Protein AF-A0A285IBG3-F1 (afdb_monomer)

pLDDT: mean 77.26, std 8.86, range [47.81, 89.75]

Organism: NCBI:txid1413210

Structure (mmCIF, N/CA/C/O backbone):
data_AF-A0A285IBG3-F1
#
_entry.id   AF-A0A285IBG3-F1
#
loop_
_atom_site.group_PDB
_atom_site.id
_atom_site.type_symbol
_atom_site.label_atom_id
_atom_site.label_alt_id
_atom_site.label_comp_id
_atom_site.label_asym_id
_atom_site.label_entity_id
_atom_site.label_seq_id
_atom_site.pdbx_PDB_ins_code
_atom_site.Cartn_x
_atom_site.Cartn_y
_atom_site.Cartn_z
_atom_site.occupancy
_atom_site.B_iso_or_equiv
_atom_site.auth_seq_id
_atom_site.auth_comp_id
_atom_site.auth_asym_id
_atom_site.auth_atom_id
_atom_site.pdbx_PDB_model_num
ATOM 1 N N . MET A 1 1 ? -4.523 0.155 28.071 1.00 73.06 1 MET A N 1
ATOM 2 C CA . MET A 1 1 ? -3.156 0.600 27.715 1.00 73.06 1 MET A CA 1
ATOM 3 C C . MET A 1 1 ? -2.515 -0.263 26.631 1.00 73.06 1 MET A C 1
ATOM 5 O O . MET A 1 1 ? -2.202 0.283 25.586 1.00 73.06 1 MET A O 1
ATOM 9 N N . LEU A 1 2 ? -2.398 -1.586 26.812 1.00 82.88 2 LEU A N 1
ATOM 10 C CA . LEU A 1 2 ? -1.724 -2.507 25.874 1.00 82.88 2 LEU A CA 1
ATOM 11 C C . LEU A 1 2 ? -2.141 -2.360 24.394 1.00 82.88 2 LEU A C 1
ATOM 13 O O . LEU A 1 2 ? -1.287 -2.282 23.519 1.00 82.88 2 LEU A O 1
ATOM 17 N N . LYS A 1 3 ? -3.447 -2.223 24.116 1.00 79.25 3 LYS A N 1
ATOM 18 C CA . LYS A 1 3 ? -3.972 -2.008 22.752 1.00 79.25 3 LYS A CA 1
ATOM 19 C C . LYS A 1 3 ? -3.401 -0.751 22.075 1.00 79.25 3 LYS A C 1
ATOM 21 O O . LYS A 1 3 ? -3.103 -0.797 20.892 1.00 79.25 3 LYS A O 1
ATOM 26 N N . LYS A 1 4 ? -3.197 0.344 22.817 1.00 80.06 4 LYS A N 1
ATOM 27 C CA . LYS A 1 4 ? -2.644 1.593 22.266 1.00 80.06 4 LYS A CA 1
ATOM 28 C C . LYS A 1 4 ? -1.160 1.454 21.922 1.00 80.06 4 LYS A C 1
ATOM 30 O O . LYS A 1 4 ? -0.747 1.945 20.880 1.00 80.06 4 LYS A O 1
ATOM 35 N N . TYR A 1 5 ? -0.390 0.749 22.752 1.00 86.56 5 TYR A N 1
ATOM 36 C CA . TYR A 1 5 ? 1.019 0.452 22.470 1.00 86.56 5 TYR A CA 1
ATOM 37 C C . TYR A 1 5 ? 1.178 -0.474 21.265 1.00 86.56 5 TYR A C 1
ATOM 39 O O . TYR A 1 5 ? 2.026 -0.218 20.418 1.00 86.56 5 TYR A O 1
ATOM 47 N N . LEU A 1 6 ? 0.312 -1.485 21.138 1.00 87.06 6 LEU A N 1
ATOM 48 C CA . LEU A 1 6 ? 0.255 -2.325 19.942 1.00 87.06 6 LEU A CA 1
ATOM 49 C C . LEU A 1 6 ? -0.069 -1.492 18.693 1.00 87.06 6 LEU A C 1
ATOM 51 O O . LEU A 1 6 ? 0.586 -1.642 17.670 1.00 87.06 6 LEU A O 1
ATOM 55 N N . GLY A 1 7 ? -1.034 -0.570 18.788 1.00 84.44 7 GLY A N 1
ATOM 56 C CA . GLY A 1 7 ? -1.334 0.373 17.712 1.00 84.44 7 GLY A CA 1
ATOM 57 C C . GLY A 1 7 ? -0.121 1.218 17.326 1.00 84.44 7 GLY A C 1
ATOM 58 O O . GLY A 1 7 ? 0.247 1.256 16.160 1.00 84.44 7 GLY A O 1
ATOM 59 N N . LEU A 1 8 ? 0.559 1.827 18.297 1.00 86.00 8 LEU A N 1
ATOM 60 C CA . LEU A 1 8 ? 1.762 2.623 18.044 1.00 86.00 8 LEU A CA 1
ATOM 61 C C . LEU A 1 8 ? 2.880 1.794 17.385 1.00 86.00 8 LEU A C 1
ATOM 63 O O . LEU A 1 8 ? 3.525 2.258 16.450 1.00 86.00 8 LEU A O 1
ATOM 67 N N . PHE A 1 9 ? 3.072 0.552 17.830 1.00 89.75 9 PHE A N 1
ATOM 68 C CA . PHE A 1 9 ? 4.041 -0.374 17.247 1.00 89.75 9 PHE A CA 1
ATOM 69 C C . PHE A 1 9 ? 3.719 -0.705 15.781 1.00 89.75 9 PHE A C 1
ATOM 71 O O . PHE A 1 9 ? 4.610 -0.678 14.931 1.00 89.75 9 PHE A O 1
ATOM 78 N N . LEU A 1 10 ? 2.444 -0.963 15.468 1.00 87.19 10 LEU A N 1
ATOM 79 C CA . LEU A 1 10 ? 1.982 -1.208 14.097 1.00 87.19 10 LEU A CA 1
ATOM 80 C C . LEU A 1 10 ? 2.162 0.030 13.211 1.00 87.19 10 LEU A C 1
ATOM 82 O O . LEU A 1 10 ? 2.567 -0.104 12.060 1.00 87.19 10 LEU A O 1
ATOM 86 N N . LEU A 1 11 ? 1.915 1.228 13.751 1.00 84.44 11 LEU A N 1
ATOM 87 C CA . LEU A 1 11 ? 2.130 2.491 13.043 1.00 84.44 11 LEU A CA 1
ATOM 88 C C . LEU A 1 11 ? 3.606 2.661 12.664 1.00 84.44 11 LEU A C 1
ATOM 90 O O . LEU A 1 11 ? 3.917 2.897 11.500 1.00 84.44 11 LEU A O 1
ATOM 94 N N . ILE A 1 12 ? 4.508 2.498 13.637 1.00 86.75 12 ILE A N 1
ATOM 95 C CA . ILE A 1 12 ? 5.957 2.613 13.428 1.00 86.75 12 ILE A CA 1
ATOM 96 C C . ILE A 1 12 ? 6.425 1.568 12.412 1.00 86.75 12 ILE A C 1
ATOM 98 O O . ILE A 1 12 ? 7.111 1.914 11.455 1.00 86.75 12 ILE A O 1
ATOM 102 N N . SER A 1 13 ? 5.998 0.312 12.564 1.00 85.75 13 SER A N 1
ATOM 103 C CA . SER A 1 13 ? 6.351 -0.777 11.643 1.00 85.75 13 SER A CA 1
ATOM 104 C C . SER A 1 13 ? 5.864 -0.507 10.216 1.00 85.75 13 SER A C 1
ATOM 106 O O . SER A 1 13 ? 6.606 -0.716 9.259 1.00 85.75 13 SER A O 1
ATOM 108 N N . GLY A 1 14 ? 4.640 0.011 10.060 1.00 83.94 14 GLY A N 1
ATOM 109 C CA . GLY A 1 14 ? 4.092 0.379 8.757 1.00 83.94 14 GLY A CA 1
ATOM 110 C C . GLY A 1 14 ? 4.862 1.521 8.091 1.00 83.94 14 GLY A C 1
ATOM 111 O O . GLY A 1 14 ? 5.182 1.431 6.908 1.00 83.94 14 GLY A O 1
ATOM 112 N N . ILE A 1 15 ? 5.228 2.558 8.852 1.00 84.00 15 ILE A N 1
ATOM 113 C CA . ILE A 1 15 ? 6.041 3.680 8.355 1.00 84.00 15 ILE A CA 1
ATOM 114 C C . ILE A 1 15 ? 7.439 3.202 7.940 1.00 84.00 15 ILE A C 1
ATOM 116 O O . ILE A 1 15 ? 7.889 3.529 6.844 1.00 84.00 15 ILE A O 1
ATOM 120 N N . PHE A 1 16 ? 8.109 2.397 8.771 1.00 82.25 16 PHE A N 1
ATOM 121 C CA . PHE A 1 16 ? 9.434 1.851 8.457 1.00 82.25 16 PHE A CA 1
ATOM 122 C C . PHE A 1 16 ? 9.420 0.932 7.233 1.00 82.25 16 PHE A C 1
ATOM 124 O O . PHE A 1 16 ? 10.355 0.985 6.439 1.00 82.25 16 PHE A O 1
ATOM 131 N N . SER A 1 17 ? 8.358 0.139 7.049 1.00 85.75 17 SER A N 1
ATOM 132 C CA . SER A 1 17 ? 8.164 -0.674 5.843 1.00 85.75 17 SER A CA 1
ATOM 133 C C . SER A 1 17 ? 8.132 0.201 4.591 1.00 85.75 17 SER A C 1
ATOM 135 O O . SER A 1 17 ? 8.869 -0.045 3.645 1.00 85.75 17 SER A O 1
ATOM 137 N N . ILE A 1 18 ? 7.326 1.266 4.587 1.00 82.50 18 ILE A N 1
ATOM 138 C CA . ILE A 1 18 ? 7.231 2.165 3.428 1.00 82.50 18 ILE A CA 1
ATOM 139 C C . ILE A 1 18 ? 8.569 2.879 3.187 1.00 82.50 18 ILE A C 1
ATOM 141 O O . ILE A 1 18 ? 9.053 2.917 2.057 1.00 82.50 18 ILE A O 1
ATOM 145 N N . LEU A 1 19 ? 9.198 3.402 4.246 1.00 80.38 19 LEU A N 1
ATOM 146 C CA . LEU A 1 19 ? 10.493 4.081 4.153 1.00 80.38 19 LEU A CA 1
ATOM 147 C C . LEU A 1 19 ? 11.590 3.173 3.589 1.00 80.38 19 LEU A C 1
ATOM 149 O O . LEU A 1 19 ? 12.368 3.633 2.758 1.00 80.38 19 LEU A O 1
ATOM 153 N N . SER A 1 20 ? 11.654 1.901 3.991 1.00 79.06 20 SER A N 1
ATOM 154 C CA . SER A 1 20 ? 12.667 0.975 3.477 1.00 79.06 20 SER A CA 1
ATOM 155 C C . SER A 1 20 ? 12.488 0.695 1.983 1.00 79.06 20 SER A C 1
ATOM 157 O O . SER A 1 20 ? 13.482 0.655 1.262 1.00 79.06 20 SER A O 1
ATOM 159 N N . GLY A 1 21 ? 11.246 0.609 1.493 1.00 80.06 21 GLY A N 1
ATOM 160 C CA . GLY A 1 21 ? 10.951 0.505 0.062 1.00 80.06 21 GLY A CA 1
ATOM 161 C C . GLY A 1 21 ? 11.418 1.722 -0.738 1.00 80.06 21 GLY A C 1
ATOM 162 O O . GLY A 1 21 ? 12.035 1.572 -1.793 1.00 80.06 21 GLY A O 1
ATOM 163 N N . PHE A 1 22 ? 11.194 2.932 -0.214 1.00 76.44 22 PHE A N 1
ATOM 164 C CA . PHE A 1 22 ? 11.684 4.167 -0.837 1.00 76.44 22 PHE A CA 1
ATOM 165 C C . PHE A 1 22 ? 13.212 4.277 -0.806 1.00 76.44 22 PHE A C 1
ATOM 167 O O . PHE A 1 22 ? 13.813 4.613 -1.824 1.00 76.44 22 PHE A O 1
ATOM 174 N N . ILE A 1 23 ? 13.851 3.968 0.327 1.00 78.94 23 ILE A N 1
ATOM 175 C CA . ILE A 1 23 ? 15.317 3.972 0.457 1.00 78.94 23 ILE A CA 1
ATOM 176 C C . ILE A 1 23 ? 15.934 2.980 -0.532 1.00 78.94 23 ILE A C 1
ATOM 178 O O . ILE A 1 23 ? 16.878 3.333 -1.236 1.00 78.94 23 ILE A O 1
ATOM 182 N N . PHE A 1 24 ? 15.366 1.776 -0.640 1.00 77.00 24 PHE A N 1
ATOM 183 C CA . PHE A 1 24 ? 15.815 0.762 -1.589 1.00 77.00 24 PHE A CA 1
ATOM 184 C C . PHE A 1 24 ? 15.696 1.244 -3.039 1.00 77.00 24 PHE A C 1
ATOM 186 O O . PHE A 1 24 ? 16.630 1.069 -3.819 1.00 77.00 24 PHE A O 1
ATOM 193 N N . MET A 1 25 ? 14.594 1.908 -3.401 1.00 76.00 25 MET A N 1
ATOM 194 C CA . MET A 1 25 ? 14.426 2.475 -4.741 1.00 76.00 25 MET A CA 1
ATOM 195 C C . MET A 1 25 ? 15.444 3.589 -5.033 1.00 76.00 25 MET A C 1
ATOM 197 O O . MET A 1 25 ? 16.020 3.611 -6.115 1.00 76.00 25 MET A O 1
ATOM 201 N N . ILE A 1 26 ? 15.691 4.495 -4.078 1.00 71.94 26 ILE A N 1
ATOM 202 C CA . ILE A 1 26 ? 16.627 5.622 -4.238 1.00 71.94 26 ILE A CA 1
ATOM 203 C C . ILE A 1 26 ? 18.072 5.130 -4.365 1.00 71.94 26 ILE A C 1
ATOM 205 O O . ILE A 1 26 ? 18.803 5.606 -5.229 1.00 71.94 26 ILE A O 1
ATOM 209 N N . GLN A 1 27 ? 18.484 4.162 -3.540 1.00 72.19 27 GLN A N 1
ATOM 210 C CA . GLN A 1 27 ? 19.838 3.594 -3.588 1.00 72.19 27 GLN A CA 1
ATOM 211 C C . GLN A 1 27 ? 20.133 2.874 -4.906 1.00 72.19 27 GLN A C 1
ATOM 213 O O . GLN A 1 27 ? 21.278 2.842 -5.343 1.00 72.19 27 GLN A O 1
ATOM 218 N N . ASN A 1 28 ? 19.106 2.313 -5.544 1.00 68.75 28 ASN A N 1
ATOM 219 C CA . ASN A 1 28 ? 19.236 1.550 -6.782 1.00 68.75 28 ASN A CA 1
ATOM 220 C C . ASN A 1 28 ? 18.781 2.335 -8.023 1.00 68.75 28 ASN A C 1
ATOM 222 O O . ASN A 1 28 ? 18.605 1.756 -9.092 1.00 68.75 28 ASN A O 1
ATOM 226 N N . ILE A 1 29 ? 18.604 3.655 -7.902 1.00 66.31 29 ILE A N 1
ATOM 227 C CA . ILE A 1 29 ? 18.191 4.526 -9.013 1.00 66.31 29 ILE A CA 1
ATOM 228 C C . ILE A 1 29 ? 19.338 4.833 -9.989 1.00 66.31 29 ILE A C 1
ATOM 230 O O . ILE A 1 29 ? 19.149 5.525 -10.994 1.00 66.31 29 ILE A O 1
ATOM 234 N N . ASP A 1 30 ? 20.530 4.304 -9.708 1.00 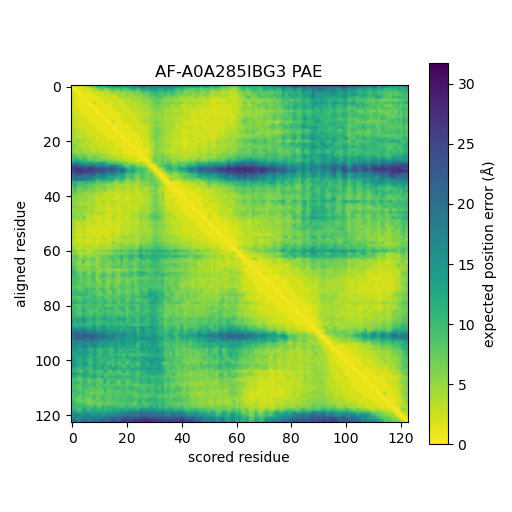50.16 30 ASP A N 1
ATOM 235 C CA . ASP A 1 30 ? 21.717 4.495 -10.522 1.00 50.16 30 ASP A CA 1
ATOM 236 C C . ASP A 1 30 ? 21.461 4.025 -11.968 1.00 50.16 30 ASP A C 1
ATOM 238 O O . ASP A 1 30 ? 21.233 2.847 -12.243 1.00 50.16 30 ASP A O 1
ATOM 242 N N . LYS A 1 31 ? 21.548 4.982 -12.906 1.00 47.81 31 LYS A N 1
ATOM 243 C CA . LYS A 1 31 ? 21.507 4.826 -14.378 1.00 47.81 31 LYS A CA 1
ATOM 244 C C . LYS A 1 31 ? 20.141 4.738 -15.074 1.00 47.81 31 LYS A C 1
ATOM 246 O O . LYS A 1 31 ? 20.012 3.956 -16.014 1.00 47.81 31 LYS A O 1
ATOM 251 N N . TYR A 1 32 ? 19.151 5.567 -14.723 1.00 50.56 32 TYR A N 1
ATOM 252 C CA . TYR A 1 32 ? 17.930 5.794 -15.542 1.00 50.56 32 TYR A CA 1
ATOM 253 C C . TYR A 1 32 ? 17.109 4.537 -15.907 1.00 50.56 32 TYR A C 1
ATOM 255 O O . TYR A 1 32 ? 16.142 4.615 -16.663 1.00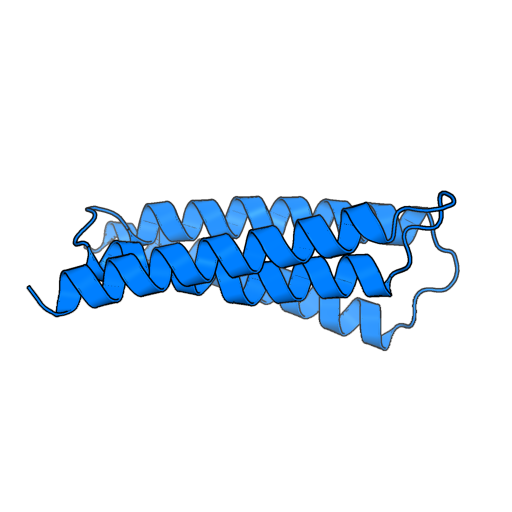 50.56 32 TYR A O 1
ATOM 263 N N . LYS A 1 33 ? 17.456 3.373 -15.360 1.00 56.19 33 LYS A N 1
ATOM 264 C CA . LYS A 1 33 ? 16.737 2.122 -15.525 1.00 56.19 33 LYS A CA 1
ATOM 265 C C . LYS A 1 33 ? 16.039 1.857 -14.214 1.00 56.19 33 LYS A C 1
ATOM 267 O O . LYS A 1 33 ? 16.552 1.162 -13.345 1.00 56.19 33 LYS A O 1
ATOM 272 N N . ILE A 1 34 ? 14.851 2.434 -14.082 1.00 59.66 34 ILE A N 1
ATOM 273 C CA . ILE A 1 34 ? 13.897 1.940 -13.101 1.00 59.66 34 ILE A CA 1
ATOM 274 C C . ILE A 1 34 ? 13.547 0.517 -13.546 1.00 59.66 34 ILE A C 1
ATOM 276 O O . ILE A 1 34 ? 12.730 0.307 -14.441 1.00 59.66 34 ILE A O 1
ATOM 280 N N . THR A 1 35 ? 14.243 -0.464 -12.979 1.00 66.75 35 THR A N 1
ATOM 281 C CA . THR A 1 35 ? 13.954 -1.874 -13.210 1.00 66.75 35 THR A CA 1
ATOM 282 C C . THR A 1 35 ? 12.629 -2.214 -12.538 1.00 66.75 35 THR A C 1
ATOM 284 O O . THR A 1 35 ? 12.336 -1.766 -11.427 1.00 66.75 35 THR A O 1
ATOM 287 N N . ILE A 1 36 ? 11.839 -3.051 -13.206 1.00 65.50 36 ILE A N 1
ATOM 288 C CA . ILE A 1 36 ? 10.569 -3.601 -12.710 1.00 65.50 36 ILE A CA 1
ATOM 289 C C . ILE A 1 36 ? 10.700 -4.169 -11.287 1.00 65.50 36 ILE A C 1
ATOM 291 O O . ILE A 1 36 ? 9.777 -4.059 -10.483 1.00 65.50 36 ILE A O 1
ATOM 295 N N . GLU A 1 37 ? 11.857 -4.739 -10.960 1.00 68.56 37 GLU A N 1
ATOM 296 C CA . GLU A 1 37 ? 12.169 -5.288 -9.642 1.00 68.56 37 GLU A CA 1
ATOM 297 C C . GLU A 1 37 ? 12.091 -4.234 -8.525 1.00 68.56 37 GLU A C 1
ATOM 299 O O . GLU A 1 37 ? 11.477 -4.481 -7.489 1.00 68.56 37 GLU A O 1
ATOM 304 N N . TYR A 1 38 ? 12.606 -3.022 -8.751 1.00 74.19 38 TYR A N 1
ATOM 305 C CA . TYR A 1 38 ? 12.578 -1.942 -7.758 1.00 74.19 38 TYR A CA 1
ATOM 306 C C . TYR A 1 38 ? 11.164 -1.406 -7.538 1.00 74.19 38 TYR A C 1
ATOM 308 O O . TYR A 1 38 ? 10.756 -1.169 -6.400 1.00 74.19 38 TYR A O 1
ATOM 316 N N . ILE A 1 39 ? 10.394 -1.289 -8.624 1.00 70.81 39 ILE A N 1
ATOM 317 C CA . ILE A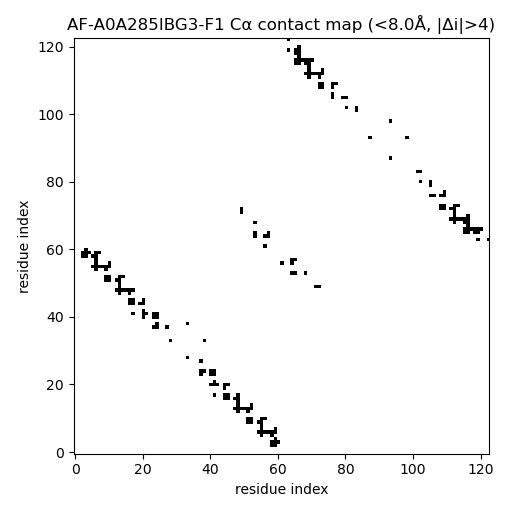 1 39 ? 8.967 -0.965 -8.563 1.00 70.81 39 ILE A CA 1
ATOM 318 C C . ILE A 1 39 ? 8.240 -2.039 -7.741 1.00 70.81 39 ILE A C 1
ATOM 320 O O . ILE A 1 39 ? 7.494 -1.707 -6.822 1.00 70.81 39 ILE A O 1
ATOM 324 N N . SER A 1 40 ? 8.513 -3.322 -7.998 1.00 71.00 40 SER A N 1
ATOM 325 C CA . SER A 1 40 ? 7.908 -4.443 -7.270 1.00 71.00 40 SER A CA 1
ATOM 326 C C . SER A 1 40 ? 8.243 -4.442 -5.776 1.00 71.00 40 SER A C 1
ATOM 328 O O . SER A 1 40 ? 7.371 -4.741 -4.960 1.00 71.00 40 SER A O 1
ATOM 330 N N . VAL A 1 41 ? 9.477 -4.099 -5.394 1.00 78.56 41 VAL A N 1
ATOM 331 C CA . VAL A 1 41 ? 9.870 -3.990 -3.981 1.00 78.56 41 VAL A CA 1
ATOM 332 C C . VAL A 1 41 ? 9.130 -2.841 -3.297 1.00 78.56 41 VAL A C 1
ATOM 334 O O . VAL A 1 41 ? 8.535 -3.054 -2.239 1.00 78.56 41 VAL A O 1
ATOM 337 N N . LEU A 1 42 ? 9.073 -1.659 -3.920 1.00 78.12 42 LEU A N 1
ATOM 338 C CA . LEU A 1 42 ? 8.307 -0.527 -3.390 1.00 78.12 42 LEU A CA 1
ATOM 339 C C . LEU A 1 42 ? 6.829 -0.903 -3.188 1.00 78.12 42 LEU A C 1
ATOM 341 O O . LEU A 1 42 ? 6.247 -0.634 -2.139 1.00 78.12 42 LEU A O 1
ATOM 345 N N . ILE A 1 43 ? 6.233 -1.611 -4.144 1.00 74.25 43 ILE A N 1
ATOM 346 C CA . ILE A 1 43 ? 4.841 -2.066 -4.065 1.00 74.25 43 ILE A CA 1
ATOM 347 C C . ILE A 1 43 ? 4.626 -3.040 -2.908 1.00 74.25 43 ILE A C 1
ATOM 349 O O . ILE A 1 43 ? 3.705 -2.847 -2.115 1.00 74.25 43 ILE A O 1
ATOM 353 N N . ASN A 1 44 ? 5.483 -4.051 -2.762 1.00 78.12 44 ASN A N 1
ATOM 354 C CA . ASN A 1 44 ? 5.374 -5.011 -1.662 1.00 78.12 44 ASN A CA 1
ATOM 355 C C . ASN A 1 44 ? 5.450 -4.309 -0.301 1.00 78.12 44 ASN A C 1
ATOM 357 O O . ASN A 1 44 ? 4.666 -4.606 0.603 1.00 78.12 44 ASN A O 1
ATOM 361 N N . THR A 1 45 ? 6.333 -3.317 -0.169 1.00 83.88 45 THR A N 1
ATOM 362 C CA . THR A 1 45 ? 6.429 -2.532 1.067 1.00 83.88 45 THR A CA 1
ATOM 363 C C . THR A 1 45 ? 5.211 -1.645 1.331 1.00 83.88 45 THR A C 1
ATOM 365 O O . THR A 1 45 ? 4.839 -1.469 2.493 1.00 83.88 45 THR A O 1
ATOM 368 N N . LEU A 1 46 ? 4.548 -1.138 0.284 1.00 79.62 46 LEU A N 1
ATOM 369 C CA . LEU A 1 46 ? 3.293 -0.388 0.388 1.00 79.62 46 LEU A CA 1
ATOM 370 C C . LEU A 1 46 ? 2.127 -1.303 0.788 1.00 79.62 46 LEU A C 1
ATOM 372 O O . LEU A 1 46 ? 1.395 -0.981 1.722 1.00 79.62 46 LEU A O 1
ATOM 376 N N . ILE A 1 47 ? 1.986 -2.469 0.147 1.00 80.19 47 ILE A N 1
ATOM 377 C CA . ILE A 1 47 ? 0.940 -3.460 0.458 1.00 80.19 47 ILE A CA 1
ATOM 378 C C . ILE A 1 47 ? 1.040 -3.937 1.904 1.00 80.19 47 ILE A C 1
ATOM 380 O O . ILE A 1 47 ? 0.013 -4.156 2.535 1.00 80.19 47 ILE A O 1
ATOM 384 N N . LEU A 1 48 ? 2.251 -4.086 2.443 1.00 82.19 48 LEU A N 1
ATOM 385 C CA . LEU A 1 48 ? 2.452 -4.451 3.845 1.00 82.19 48 LEU A CA 1
ATOM 386 C C . LEU A 1 48 ? 2.277 -3.250 4.786 1.00 82.19 48 LEU A C 1
ATOM 388 O O . LEU A 1 48 ? 1.646 -3.370 5.837 1.00 82.19 48 LEU A O 1
ATOM 392 N N . GLY A 1 49 ? 2.791 -2.077 4.411 1.00 84.56 49 GLY A N 1
ATOM 393 C CA . GLY A 1 49 ? 2.791 -0.887 5.260 1.00 84.56 49 GLY A CA 1
ATOM 394 C C . GLY A 1 49 ? 1.408 -0.267 5.470 1.00 84.56 49 GLY A C 1
ATOM 395 O O . GLY A 1 49 ? 1.068 0.131 6.585 1.00 84.56 49 GLY A O 1
ATOM 396 N N . ILE A 1 50 ? 0.571 -0.216 4.431 1.00 83.31 50 ILE A N 1
ATOM 397 C CA . ILE A 1 50 ? -0.739 0.454 4.486 1.00 83.31 50 ILE A CA 1
ATOM 398 C C . ILE A 1 50 ? -1.715 -0.256 5.435 1.00 83.31 50 ILE A C 1
ATOM 400 O O . ILE A 1 50 ? -2.293 0.424 6.287 1.00 83.31 50 ILE A O 1
ATOM 404 N N . PRO A 1 51 ? -1.901 -1.592 5.383 1.00 83.75 51 PRO A N 1
ATOM 405 C CA . PRO A 1 51 ? -2.730 -2.296 6.353 1.00 83.75 51 PRO A CA 1
ATOM 406 C C . PRO A 1 51 ? -2.236 -2.094 7.784 1.00 83.75 51 PRO A C 1
ATOM 408 O O . PRO A 1 51 ? -3.058 -1.855 8.665 1.00 83.75 51 PRO A O 1
ATOM 411 N N . LEU A 1 52 ? -0.919 -2.126 8.022 1.00 85.50 52 LEU A N 1
ATOM 412 C CA . LEU A 1 52 ? -0.343 -1.884 9.350 1.00 85.50 52 LEU A CA 1
ATOM 413 C C . LEU A 1 52 ? -0.723 -0.498 9.882 1.00 85.50 52 LEU A C 1
ATOM 415 O O . LEU A 1 52 ? -1.186 -0.382 11.019 1.00 85.50 52 LEU A O 1
ATOM 419 N N . ILE A 1 53 ? -0.627 0.536 9.042 1.00 84.25 53 ILE A N 1
ATOM 420 C CA . ILE A 1 53 ? -1.053 1.893 9.394 1.00 84.25 53 ILE A CA 1
ATOM 421 C C . ILE A 1 53 ? -2.561 1.918 9.673 1.00 84.25 53 ILE A C 1
ATOM 423 O O . ILE A 1 53 ? -2.978 2.433 10.703 1.00 84.25 53 ILE A O 1
ATOM 427 N N . ILE A 1 54 ? -3.402 1.301 8.848 1.00 84.06 54 ILE A N 1
ATOM 428 C CA . ILE A 1 54 ? -4.862 1.317 9.049 1.00 84.06 54 ILE A CA 1
ATOM 429 C C . ILE A 1 54 ? -5.275 0.581 10.329 1.00 84.06 54 ILE A C 1
ATOM 431 O O . ILE A 1 54 ? -6.092 1.083 11.106 1.00 84.06 54 ILE A O 1
ATOM 435 N N . TYR A 1 55 ? -4.685 -0.583 10.597 1.00 85.25 55 TYR A N 1
ATOM 436 C CA . TYR A 1 55 ? -4.925 -1.316 11.836 1.00 85.25 55 TYR A CA 1
ATOM 437 C C . TYR A 1 55 ? -4.399 -0.552 13.051 1.00 85.25 55 TYR A C 1
ATOM 439 O O . TYR A 1 55 ? -5.050 -0.565 14.097 1.00 85.25 55 TYR A O 1
ATOM 447 N N . SER A 1 56 ? -3.293 0.186 12.920 1.00 88.06 56 SER A N 1
ATOM 448 C CA . SER A 1 56 ? -2.810 1.059 13.992 1.00 88.06 56 SER A CA 1
ATOM 449 C C . SER A 1 56 ? -3.857 2.098 14.400 1.00 88.06 56 SER A C 1
ATOM 451 O O . SER A 1 56 ? -4.123 2.267 15.591 1.00 88.06 56 SER A O 1
ATOM 453 N N . MET A 1 57 ? -4.536 2.714 13.425 1.00 84.75 57 MET A N 1
ATOM 454 C CA . MET A 1 57 ? -5.576 3.718 13.664 1.00 84.75 57 MET A CA 1
ATOM 455 C C . MET A 1 57 ? -6.752 3.127 14.453 1.00 84.75 57 MET A C 1
ATOM 457 O O . MET A 1 57 ? -7.259 3.768 15.378 1.00 84.75 57 MET A O 1
ATOM 461 N N . LYS A 1 58 ? -7.130 1.873 14.159 1.00 85.56 58 LYS A N 1
ATOM 462 C CA . LYS A 1 58 ? -8.142 1.123 14.922 1.00 85.56 58 LYS A CA 1
ATOM 463 C C . LYS A 1 58 ? -7.724 0.926 16.381 1.00 85.56 58 LYS A C 1
ATOM 465 O O . LYS A 1 58 ? -8.524 1.139 1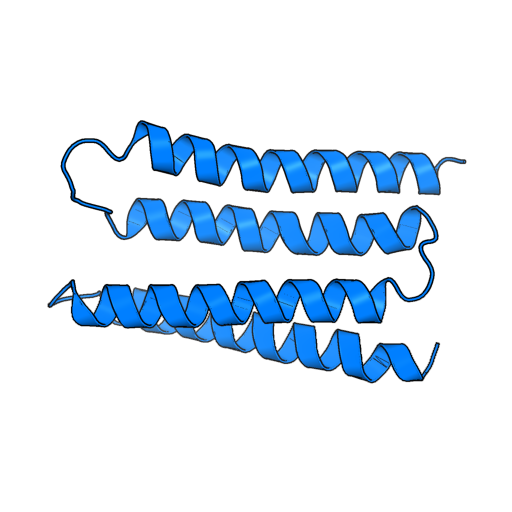7.288 1.00 85.56 58 LYS A O 1
ATOM 470 N N . PHE A 1 59 ? -6.478 0.522 16.621 1.00 85.50 59 PHE A N 1
ATOM 471 C CA . PHE A 1 59 ? -5.968 0.228 17.964 1.00 85.50 59 PHE A CA 1
ATOM 472 C C . PHE A 1 59 ? -5.704 1.477 18.818 1.00 85.50 59 PHE A C 1
ATOM 474 O O . PHE A 1 59 ? -5.849 1.429 20.043 1.00 85.50 59 PHE A O 1
ATOM 481 N N . ILE A 1 60 ? -5.356 2.597 18.182 1.00 85.25 60 ILE A N 1
ATOM 482 C CA . ILE A 1 60 ? -5.176 3.905 18.831 1.00 85.25 60 ILE A CA 1
ATOM 483 C C . ILE A 1 60 ? -6.536 4.535 19.191 1.00 85.25 60 ILE A C 1
ATOM 485 O O . ILE A 1 60 ? -6.617 5.317 20.140 1.00 85.25 60 ILE A O 1
ATOM 489 N N . GLY A 1 61 ? -7.613 4.128 18.510 1.00 82.44 61 GLY A N 1
ATOM 490 C CA . GLY A 1 61 ? -8.974 4.613 18.745 1.00 82.44 61 GLY A CA 1
ATOM 491 C C . GLY A 1 61 ? -9.321 5.854 17.923 1.00 82.44 61 GLY A C 1
ATOM 492 O O . GLY A 1 61 ? -10.086 6.700 18.380 1.00 82.44 61 GLY A O 1
ATOM 493 N N . ILE A 1 62 ? -8.746 5.988 16.724 1.00 82.50 62 ILE A N 1
ATOM 494 C CA . ILE A 1 62 ? -9.060 7.090 15.812 1.00 82.50 62 ILE A CA 1
ATOM 495 C C . ILE A 1 62 ? -10.494 6.916 15.294 1.00 82.50 62 ILE A C 1
ATOM 497 O O . ILE A 1 62 ? -10.841 5.884 14.714 1.00 82.50 62 ILE A O 1
ATOM 501 N N . LYS A 1 63 ? -11.336 7.938 15.492 1.00 81.50 63 LYS A N 1
ATOM 502 C CA . LYS A 1 63 ? -12.684 7.977 14.907 1.00 81.50 63 LYS A CA 1
ATOM 503 C C . LYS A 1 63 ? -12.588 7.936 13.380 1.00 81.50 63 LYS A C 1
ATOM 505 O O . LYS A 1 63 ? -11.671 8.514 12.803 1.00 81.50 63 LYS A O 1
ATOM 510 N N . ASN A 1 64 ? -13.525 7.253 12.728 1.00 82.56 64 ASN A N 1
ATOM 511 C CA . ASN A 1 64 ? -13.577 7.111 11.267 1.00 82.56 64 ASN A CA 1
ATOM 512 C C . ASN A 1 64 ? -12.321 6.470 10.646 1.00 82.56 64 ASN A C 1
ATOM 514 O O . ASN A 1 64 ? -12.046 6.671 9.461 1.00 82.56 64 ASN A O 1
ATOM 518 N N . TRP A 1 65 ? -11.563 5.666 11.407 1.00 84.25 65 TRP A N 1
ATOM 519 C CA . TRP A 1 65 ? -10.363 4.981 10.905 1.00 84.25 65 TRP A CA 1
ATOM 520 C C . TRP A 1 65 ? -10.641 4.145 9.648 1.00 84.25 65 TRP A C 1
ATOM 522 O O . TRP A 1 65 ? -9.792 4.088 8.763 1.00 84.25 65 TRP A O 1
ATOM 532 N N . LYS A 1 66 ? -11.842 3.556 9.532 1.00 82.06 66 LYS A N 1
ATOM 533 C CA . LYS A 1 66 ? -12.273 2.818 8.337 1.00 82.06 66 LYS A CA 1
ATOM 534 C C . LYS A 1 66 ? -12.359 3.722 7.101 1.00 82.06 66 LYS A C 1
ATOM 536 O O . LYS A 1 66 ? -11.817 3.383 6.054 1.00 82.06 66 LYS A O 1
ATOM 541 N N . SER A 1 67 ? -12.987 4.893 7.240 1.00 84.62 67 SER A N 1
ATOM 542 C CA . SER A 1 67 ? -13.154 5.869 6.150 1.00 84.62 67 SER A CA 1
ATOM 543 C C . SER A 1 67 ? -11.815 6.452 5.703 1.00 84.62 67 SER A C 1
ATOM 545 O O . SER A 1 67 ? -11.498 6.504 4.510 1.00 84.62 67 SER A O 1
ATOM 547 N N . ASN A 1 68 ? -10.993 6.833 6.685 1.00 84.00 68 ASN A N 1
ATOM 548 C CA . ASN A 1 68 ? -9.671 7.403 6.457 1.00 84.00 68 ASN A CA 1
ATOM 549 C C . ASN A 1 68 ? -8.736 6.362 5.829 1.00 84.00 68 ASN A C 1
ATOM 551 O O . ASN A 1 68 ? -8.086 6.644 4.826 1.00 84.00 68 ASN A O 1
ATOM 555 N N . GLY A 1 69 ? -8.736 5.133 6.353 1.00 82.25 69 GLY A N 1
ATOM 556 C CA . GLY A 1 69 ? -7.963 4.023 5.805 1.00 82.25 69 GLY A CA 1
ATOM 557 C C . GLY A 1 69 ? -8.387 3.644 4.388 1.00 82.25 69 GLY A C 1
ATOM 558 O O . GLY A 1 69 ? -7.534 3.489 3.518 1.00 82.25 69 GLY A O 1
ATOM 559 N N . GLY A 1 70 ? -9.696 3.580 4.121 1.00 82.31 70 GLY A N 1
ATOM 560 C CA . GLY A 1 70 ? -10.225 3.352 2.776 1.00 82.31 70 GLY A CA 1
ATOM 561 C C . GLY A 1 70 ? -9.789 4.432 1.784 1.00 82.31 70 GLY A C 1
ATOM 562 O O . GLY A 1 70 ? -9.386 4.118 0.669 1.00 82.31 70 GLY A O 1
ATOM 563 N N . THR A 1 71 ? -9.782 5.700 2.201 1.00 84.06 71 THR A N 1
ATOM 564 C CA . THR A 1 71 ? -9.311 6.815 1.361 1.00 84.06 71 THR A CA 1
ATOM 565 C C . THR A 1 71 ? -7.812 6.718 1.060 1.00 84.06 71 THR A C 1
ATOM 567 O O . THR A 1 71 ? -7.417 6.898 -0.088 1.00 84.06 71 THR A O 1
ATOM 570 N N . ILE A 1 72 ? -6.986 6.365 2.050 1.00 82.75 72 ILE A N 1
ATOM 571 C CA . ILE A 1 72 ? -5.541 6.152 1.863 1.00 82.75 72 ILE A CA 1
ATOM 572 C C . ILE A 1 72 ? -5.280 5.010 0.871 1.00 82.75 72 ILE A C 1
ATOM 574 O O . ILE A 1 72 ? -4.486 5.173 -0.054 1.00 82.75 72 ILE A O 1
ATOM 578 N N . ILE A 1 73 ? -5.981 3.878 1.014 1.00 84.56 73 ILE A N 1
ATOM 579 C CA . ILE A 1 73 ? -5.857 2.743 0.085 1.00 84.56 73 ILE A CA 1
ATOM 580 C C . ILE A 1 73 ? -6.241 3.154 -1.338 1.00 84.56 73 ILE A C 1
ATOM 582 O O . ILE A 1 73 ? -5.549 2.779 -2.278 1.00 84.56 73 ILE A O 1
ATOM 586 N N . LEU A 1 74 ? -7.312 3.935 -1.509 1.00 84.44 74 LEU A N 1
ATOM 587 C CA . LEU A 1 74 ? -7.749 4.397 -2.828 1.00 84.44 74 LEU A CA 1
ATOM 588 C C . LEU A 1 74 ? -6.724 5.311 -3.500 1.00 84.44 74 LEU A C 1
ATOM 590 O O . LEU A 1 74 ? -6.459 5.147 -4.687 1.00 84.44 74 LEU A O 1
ATOM 594 N N . ILE A 1 75 ? -6.126 6.240 -2.749 1.00 81.75 75 ILE A N 1
ATOM 595 C CA . ILE A 1 75 ? -5.077 7.124 -3.272 1.00 81.75 75 ILE A CA 1
ATOM 596 C C . ILE A 1 75 ? -3.875 6.297 -3.73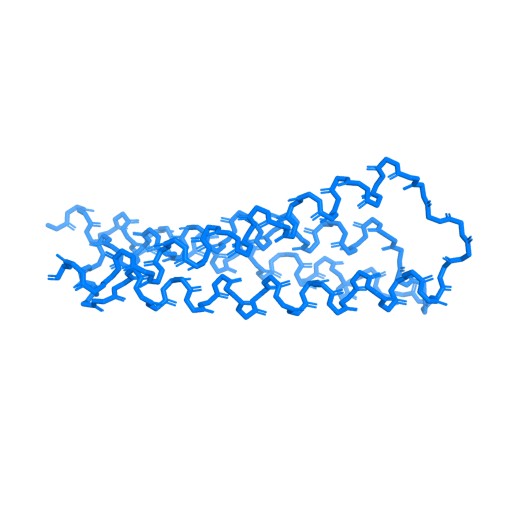2 1.00 81.75 75 ILE A C 1
ATOM 598 O O . ILE A 1 75 ? -3.366 6.509 -4.830 1.00 81.75 75 ILE A O 1
ATOM 602 N N . ILE A 1 76 ? -3.449 5.323 -2.926 1.00 77.75 76 ILE A N 1
ATOM 603 C CA . ILE A 1 76 ? -2.274 4.510 -3.245 1.00 77.75 76 ILE A CA 1
ATOM 604 C C . ILE A 1 76 ? -2.564 3.536 -4.390 1.00 77.75 76 ILE A C 1
ATOM 606 O O . ILE A 1 76 ? -1.749 3.416 -5.297 1.00 77.75 76 ILE A O 1
ATOM 610 N N . GLY A 1 77 ? -3.740 2.906 -4.412 1.00 79.44 77 GLY A N 1
ATOM 611 C CA . GLY A 1 77 ? -4.181 2.079 -5.536 1.00 79.44 77 GLY A CA 1
ATOM 612 C C . GLY A 1 77 ? -4.279 2.871 -6.845 1.00 79.44 77 GLY A C 1
ATOM 613 O O . GLY A 1 77 ? -3.877 2.372 -7.891 1.00 79.44 77 GLY A O 1
ATOM 614 N N . GLY A 1 78 ? -4.746 4.124 -6.792 1.00 77.00 78 GLY A N 1
ATOM 615 C CA . GLY A 1 78 ? -4.800 5.021 -7.951 1.00 77.00 78 GLY A CA 1
ATOM 616 C C . GLY A 1 78 ? -3.417 5.445 -8.451 1.00 77.00 78 GLY A C 1
ATOM 617 O O . GLY A 1 78 ? -3.132 5.319 -9.640 1.00 77.00 78 GLY A O 1
ATOM 618 N N . LEU A 1 79 ? -2.532 5.885 -7.548 1.00 76.06 79 LEU A N 1
ATOM 619 C CA . LEU A 1 79 ? -1.124 6.168 -7.868 1.00 76.06 79 LEU A CA 1
ATOM 620 C C . LEU A 1 79 ? -0.444 4.948 -8.490 1.00 76.06 79 LEU A C 1
ATOM 622 O O . LEU A 1 79 ? 0.315 5.070 -9.449 1.00 76.06 79 LEU A O 1
ATOM 626 N N . TYR A 1 80 ? -0.755 3.766 -7.969 1.00 74.00 80 TYR A N 1
ATOM 627 C CA . TYR A 1 80 ? -0.186 2.529 -8.454 1.00 74.00 80 TYR A CA 1
ATOM 628 C C . TYR A 1 80 ? -0.646 2.176 -9.875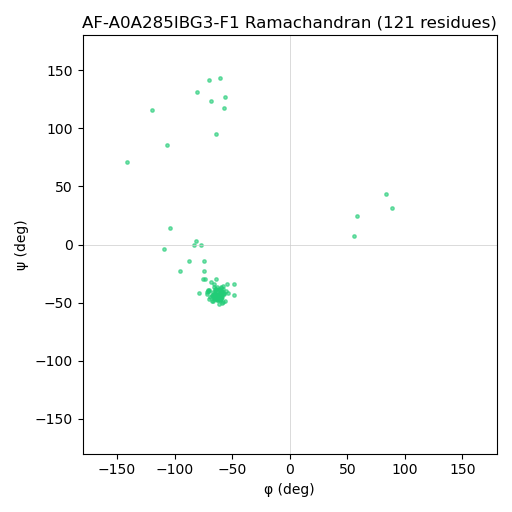 1.00 74.00 80 TYR A C 1
ATOM 630 O O . TYR A 1 80 ? 0.184 1.847 -10.724 1.00 74.00 80 TYR A O 1
ATOM 638 N N . LEU A 1 81 ? -1.939 2.339 -10.172 1.00 77.50 81 LEU A N 1
ATOM 639 C CA . LEU A 1 81 ? -2.477 2.166 -11.522 1.00 77.50 81 LEU A CA 1
ATOM 640 C C . LEU A 1 81 ? -1.771 3.082 -12.536 1.00 77.50 81 LEU A C 1
ATOM 642 O O . LEU A 1 81 ? -1.428 2.641 -13.631 1.00 77.50 81 LEU A O 1
ATOM 646 N N . ILE A 1 82 ? -1.506 4.337 -12.160 1.00 77.56 82 ILE A N 1
ATOM 647 C CA . ILE A 1 82 ? -0.776 5.291 -13.006 1.00 77.56 82 ILE A CA 1
ATOM 648 C C . ILE A 1 82 ? 0.657 4.803 -13.257 1.00 77.56 82 ILE A C 1
ATOM 650 O O . ILE A 1 82 ? 1.102 4.789 -14.403 1.00 77.56 82 ILE A O 1
ATOM 654 N N . CYS A 1 83 ? 1.370 4.347 -12.222 1.00 72.00 83 CYS A N 1
ATOM 655 C CA . CYS A 1 83 ? 2.718 3.791 -12.373 1.00 72.00 83 CYS A CA 1
ATOM 656 C C . CYS A 1 83 ? 2.747 2.558 -13.286 1.00 72.00 83 CYS A C 1
ATOM 658 O O . CYS A 1 83 ? 3.643 2.439 -14.123 1.00 72.00 83 CYS A O 1
ATOM 660 N N . LEU A 1 84 ? 1.767 1.657 -13.164 1.00 71.44 84 LEU A N 1
ATOM 661 C CA . LEU A 1 84 ? 1.647 0.481 -14.027 1.00 71.44 84 LEU A CA 1
ATOM 662 C C . LEU A 1 84 ? 1.446 0.889 -15.495 1.00 71.44 84 LEU A C 1
ATOM 664 O O . LEU A 1 84 ? 2.134 0.374 -16.374 1.00 71.44 84 LEU A O 1
ATOM 668 N N . LEU A 1 85 ? 0.558 1.856 -15.751 1.00 74.19 85 LEU A N 1
ATOM 669 C CA . LEU A 1 85 ? 0.304 2.393 -17.091 1.00 74.19 85 LEU A CA 1
ATOM 670 C C . LEU A 1 85 ? 1.546 3.070 -17.687 1.00 74.19 85 LEU A C 1
ATOM 672 O O . LEU A 1 85 ? 1.869 2.837 -18.846 1.00 74.19 85 LEU A O 1
ATOM 676 N N . LEU A 1 86 ? 2.283 3.860 -16.903 1.00 66.12 86 LEU A N 1
ATOM 677 C CA . LEU A 1 86 ? 3.540 4.467 -17.355 1.00 66.12 86 LEU A CA 1
ATOM 678 C C . LEU A 1 86 ? 4.611 3.410 -17.655 1.00 66.12 86 LEU A C 1
ATOM 680 O O . LEU A 1 86 ? 5.335 3.526 -18.639 1.00 66.12 86 LEU A O 1
ATOM 684 N N . THR A 1 87 ? 4.690 2.354 -16.844 1.00 68.25 87 THR A N 1
ATOM 685 C CA . THR A 1 87 ? 5.640 1.252 -17.058 1.00 68.25 87 THR A CA 1
ATOM 686 C C . THR A 1 87 ? 5.314 0.495 -18.349 1.00 68.25 87 THR A C 1
ATOM 688 O O . THR A 1 87 ? 6.216 0.238 -19.143 1.00 68.25 87 THR A O 1
ATOM 691 N N . LEU A 1 88 ? 4.027 0.225 -18.602 1.00 68.31 88 LEU A N 1
ATOM 692 C CA . LEU A 1 88 ? 3.514 -0.343 -19.855 1.00 68.31 88 LEU A CA 1
ATOM 693 C C . LEU A 1 88 ? 3.853 0.510 -21.088 1.00 68.31 88 LEU A C 1
ATOM 695 O O . LEU A 1 88 ? 4.116 -0.036 -22.154 1.00 68.31 88 LEU A O 1
ATOM 699 N N . LEU A 1 89 ? 3.856 1.839 -20.955 1.00 69.69 89 LEU A N 1
ATOM 700 C CA . LEU A 1 89 ? 4.214 2.754 -22.045 1.00 69.69 89 LEU A CA 1
ATOM 701 C C . LEU A 1 89 ? 5.729 2.808 -22.306 1.00 69.69 89 LEU A C 1
ATOM 703 O O . LEU A 1 89 ? 6.146 3.052 -23.438 1.00 69.69 89 LEU A O 1
ATOM 707 N N . CYS A 1 90 ? 6.551 2.589 -21.277 1.00 66.25 90 CYS A N 1
ATOM 708 C CA . CYS A 1 90 ? 8.008 2.736 -21.347 1.00 66.25 90 CYS A CA 1
ATOM 709 C C . CYS A 1 90 ? 8.767 1.429 -21.631 1.00 66.25 90 CYS A C 1
ATOM 711 O O . CYS A 1 90 ? 9.902 1.483 -22.105 1.00 66.25 90 CYS A O 1
ATOM 713 N N . ILE A 1 91 ? 8.189 0.260 -21.335 1.00 68.19 91 ILE A N 1
ATOM 714 C CA . ILE A 1 91 ? 8.859 -1.043 -21.459 1.00 68.19 91 ILE A CA 1
ATOM 715 C C . ILE A 1 91 ? 8.088 -1.915 -22.452 1.00 68.19 91 ILE A C 1
ATOM 717 O O . ILE A 1 91 ? 6.945 -2.284 -22.202 1.00 68.19 91 ILE A O 1
ATOM 721 N N . LYS A 1 92 ? 8.729 -2.264 -23.575 1.00 58.22 92 LYS A N 1
ATOM 722 C CA . LYS A 1 92 ? 8.079 -2.965 -24.697 1.00 58.22 92 LYS A CA 1
ATOM 723 C C . LYS A 1 92 ? 7.779 -4.454 -24.469 1.00 58.22 92 LYS A C 1
ATOM 725 O O . LYS A 1 92 ? 6.965 -4.985 -25.206 1.00 58.22 92 LYS A O 1
ATOM 730 N N . ASP A 1 93 ? 8.351 -5.088 -23.445 1.00 67.56 93 ASP A N 1
ATOM 731 C CA . ASP A 1 93 ? 8.194 -6.527 -23.178 1.00 67.56 93 ASP A CA 1
ATOM 732 C C . ASP A 1 93 ? 8.088 -6.802 -21.668 1.00 67.56 93 ASP A C 1
ATOM 734 O O . ASP A 1 93 ? 9.016 -7.298 -21.025 1.00 67.56 93 ASP A O 1
ATOM 738 N N . ILE A 1 94 ? 6.960 -6.424 -21.063 1.00 67.50 94 ILE A N 1
ATOM 739 C CA . ILE A 1 94 ? 6.679 -6.766 -19.662 1.00 67.50 94 ILE A CA 1
ATOM 740 C C . ILE A 1 94 ? 6.155 -8.208 -19.607 1.00 67.50 94 ILE A C 1
ATOM 742 O O . ILE A 1 94 ? 5.218 -8.529 -20.338 1.00 67.50 94 ILE A O 1
ATOM 746 N N . PRO A 1 95 ? 6.691 -9.076 -18.726 1.00 72.94 95 PRO A N 1
ATOM 747 C CA . PRO A 1 95 ? 6.176 -10.430 -18.564 1.00 72.94 95 PRO A CA 1
ATOM 748 C C . PRO A 1 95 ? 4.681 -10.413 -18.214 1.00 72.94 95 PRO A C 1
ATOM 750 O O . PRO A 1 95 ? 4.285 -9.788 -17.228 1.00 72.94 95 PRO A O 1
ATOM 753 N N . GLU A 1 96 ? 3.856 -11.140 -18.969 1.00 72.75 96 GLU A N 1
ATOM 754 C CA . GLU A 1 96 ? 2.395 -11.199 -18.779 1.00 72.75 96 GLU A CA 1
ATOM 755 C C . GLU A 1 96 ? 1.999 -11.570 -17.343 1.00 72.75 96 GLU A C 1
ATOM 757 O O . GLU A 1 96 ? 1.128 -10.943 -16.742 1.00 72.75 96 GLU A O 1
ATOM 762 N N . ASN A 1 97 ? 2.706 -12.535 -16.750 1.00 69.56 97 ASN A N 1
ATOM 763 C CA . ASN A 1 97 ? 2.483 -12.987 -15.374 1.00 69.56 97 ASN A CA 1
ATOM 764 C C . ASN A 1 97 ? 2.675 -11.854 -14.363 1.00 69.56 97 ASN A C 1
ATOM 766 O O . ASN A 1 97 ? 1.952 -11.759 -13.369 1.00 69.56 97 ASN A O 1
ATOM 770 N N . LEU A 1 98 ? 3.653 -10.985 -14.618 1.00 69.00 98 LEU A N 1
ATOM 771 C CA . LEU A 1 98 ? 3.925 -9.838 -13.774 1.00 69.00 98 LEU A CA 1
ATOM 772 C C . LEU A 1 98 ? 2.825 -8.791 -13.951 1.00 69.00 98 LEU A C 1
ATOM 774 O O . LEU A 1 98 ? 2.310 -8.294 -12.957 1.00 69.00 98 LEU A O 1
ATOM 778 N N . LEU A 1 99 ? 2.389 -8.532 -15.184 1.00 71.50 99 LEU A N 1
ATOM 779 C CA . LEU A 1 99 ? 1.283 -7.616 -15.453 1.00 71.50 99 LEU A CA 1
ATOM 780 C C . LEU A 1 99 ? -0.026 -8.064 -14.784 1.00 71.50 99 LEU A C 1
ATOM 782 O O . LEU A 1 99 ? -0.702 -7.256 -14.151 1.00 71.50 99 LEU A O 1
ATOM 786 N N . LEU A 1 100 ? -0.353 -9.355 -14.871 1.00 75.69 100 LEU A N 1
ATOM 787 C CA . LEU A 1 100 ? -1.538 -9.951 -14.251 1.00 75.69 100 LEU A CA 1
ATOM 788 C C . LEU A 1 100 ? -1.477 -9.890 -12.725 1.00 75.69 100 LEU A C 1
ATOM 790 O O . LEU A 1 100 ? -2.452 -9.497 -12.087 1.00 75.69 100 LEU A O 1
ATOM 794 N N . THR A 1 101 ? -0.328 -10.227 -12.135 1.00 74.12 101 THR A N 1
ATOM 795 C CA . THR A 1 101 ? -0.142 -10.179 -10.677 1.00 74.12 101 THR A CA 1
ATOM 796 C C . THR A 1 101 ? -0.284 -8.746 -10.165 1.00 74.12 101 THR A C 1
ATOM 798 O O . THR A 1 101 ? -1.011 -8.481 -9.209 1.00 74.12 101 THR A O 1
ATOM 801 N N . GLN A 1 102 ? 0.349 -7.798 -10.852 1.00 72.81 102 GLN A N 1
ATOM 802 C CA . GLN A 1 102 ? 0.345 -6.387 -10.492 1.00 72.81 102 GLN A CA 1
ATOM 803 C C . GLN A 1 102 ? -1.020 -5.712 -10.729 1.00 72.81 102 GLN A C 1
ATOM 805 O O . GLN A 1 102 ? -1.510 -4.963 -9.878 1.00 72.81 102 GLN A O 1
ATOM 810 N N . GLY A 1 103 ? -1.699 -6.037 -11.831 1.00 74.38 103 GLY A N 1
ATOM 811 C CA . GLY A 1 103 ? -3.070 -5.603 -12.098 1.00 74.38 103 GLY A CA 1
ATOM 812 C C . GLY A 1 103 ? -4.069 -6.175 -11.087 1.00 74.38 103 GLY A C 1
ATOM 813 O O . GLY A 1 103 ? -4.905 -5.440 -10.560 1.00 74.38 103 GLY A O 1
ATOM 814 N N . GLY A 1 104 ? -3.934 -7.459 -10.739 1.00 80.88 104 GLY A N 1
ATOM 815 C CA . GLY A 1 104 ? -4.759 -8.127 -9.730 1.00 80.88 104 GLY A CA 1
ATOM 816 C C . GLY A 1 104 ? -4.615 -7.499 -8.343 1.00 80.88 104 GLY A C 1
ATOM 817 O O . GLY A 1 104 ? -5.616 -7.198 -7.695 1.00 80.88 104 GLY A O 1
ATOM 818 N N . ILE A 1 105 ? -3.384 -7.209 -7.915 1.00 80.56 105 ILE A N 1
ATOM 819 C CA . ILE A 1 105 ? -3.106 -6.494 -6.661 1.00 80.56 105 ILE A CA 1
ATOM 820 C C . ILE A 1 105 ? -3.756 -5.104 -6.661 1.00 80.56 105 ILE A C 1
ATOM 822 O O . ILE A 1 105 ? -4.409 -4.737 -5.682 1.00 80.56 105 ILE A O 1
ATOM 826 N N . THR A 1 106 ? -3.624 -4.343 -7.755 1.00 79.12 106 THR A N 1
ATOM 827 C CA . THR A 1 106 ? -4.269 -3.024 -7.892 1.00 79.12 106 THR A CA 1
ATOM 828 C C . THR A 1 106 ? -5.778 -3.130 -7.696 1.00 79.12 106 THR A C 1
ATOM 830 O O . THR A 1 106 ? -6.364 -2.378 -6.918 1.00 79.12 106 THR A O 1
ATOM 833 N N . LEU A 1 107 ? -6.409 -4.092 -8.373 1.00 82.25 107 LEU A N 1
ATOM 834 C CA . LEU A 1 107 ? -7.849 -4.306 -8.308 1.00 82.25 107 LEU A CA 1
ATOM 835 C C . LEU A 1 107 ? -8.298 -4.663 -6.884 1.00 82.25 107 LEU A C 1
ATOM 837 O O . LEU A 1 107 ? -9.262 -4.085 -6.383 1.00 82.25 107 LEU A O 1
ATOM 841 N N . VAL A 1 108 ? -7.575 -5.562 -6.208 1.00 85.62 108 VAL A N 1
ATOM 842 C CA . VAL A 1 108 ? -7.855 -5.952 -4.818 1.00 85.62 108 VAL A CA 1
ATOM 843 C C . VAL A 1 108 ? -7.741 -4.754 -3.876 1.00 85.62 108 VAL A C 1
ATOM 845 O O . VAL A 1 108 ? -8.632 -4.550 -3.050 1.00 85.62 108 VAL A O 1
ATOM 848 N N . LEU A 1 109 ? -6.698 -3.928 -4.016 1.00 81.50 109 LEU A N 1
ATOM 849 C CA . LEU A 1 109 ? -6.536 -2.711 -3.218 1.00 81.50 109 LEU A CA 1
ATOM 850 C C . LEU A 1 109 ? -7.702 -1.744 -3.436 1.0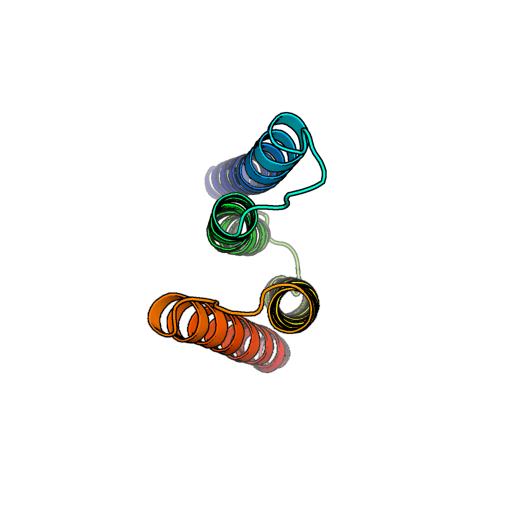0 81.50 109 LEU A C 1
ATOM 852 O O . LEU A 1 109 ? -8.294 -1.275 -2.466 1.00 81.50 109 LEU A O 1
ATOM 856 N N . LEU A 1 110 ? -8.081 -1.482 -4.687 1.00 83.25 110 LEU A N 1
ATOM 857 C CA . LEU A 1 110 ? -9.184 -0.575 -5.004 1.00 83.25 110 LEU A CA 1
ATOM 858 C C . LEU A 1 110 ? -10.515 -1.079 -4.431 1.00 83.25 110 LEU A C 1
ATOM 860 O O . LEU A 1 110 ? -11.205 -0.325 -3.744 1.00 83.25 110 LEU A O 1
ATOM 864 N N . ILE A 1 111 ? -10.851 -2.358 -4.635 1.00 88.12 111 ILE A N 1
ATOM 865 C CA . ILE A 1 111 ? -12.071 -2.972 -4.085 1.00 88.12 111 ILE A CA 1
ATOM 866 C C . ILE A 1 111 ? -12.071 -2.887 -2.556 1.00 88.12 111 ILE A C 1
ATOM 868 O O . ILE A 1 111 ? -13.071 -2.486 -1.955 1.00 88.12 111 ILE A O 1
ATOM 872 N N . TYR A 1 112 ? -10.947 -3.215 -1.918 1.00 84.88 112 TYR A N 1
ATOM 873 C CA . TYR A 1 112 ? -10.821 -3.167 -0.466 1.00 84.88 112 TYR A CA 1
ATOM 874 C C . TYR A 1 112 ? -10.949 -1.737 0.078 1.00 84.88 112 TYR A C 1
ATOM 876 O O . TYR A 1 112 ? -11.640 -1.522 1.072 1.00 84.88 112 TYR A O 1
ATOM 884 N N . GLY A 1 113 ? -10.366 -0.744 -0.600 1.00 83.25 113 GLY A N 1
ATOM 885 C CA . GLY A 1 113 ? -10.500 0.672 -0.256 1.00 83.25 113 GLY A CA 1
ATOM 886 C C . GLY A 1 113 ? -11.945 1.174 -0.351 1.00 83.25 113 GLY A C 1
ATOM 887 O O . GLY A 1 113 ? -12.433 1.820 0.581 1.00 83.25 113 GLY A O 1
ATOM 888 N N . ILE A 1 114 ? -12.663 0.816 -1.426 1.00 87.25 114 ILE A N 1
ATOM 889 C CA . ILE A 1 114 ? -14.099 1.111 -1.585 1.00 87.25 114 ILE A CA 1
ATOM 890 C C . ILE A 1 114 ? -14.902 0.456 -0.458 1.00 87.25 114 ILE A C 1
ATOM 892 O O . ILE A 1 114 ? -15.741 1.113 0.156 1.00 87.25 114 ILE A O 1
ATOM 896 N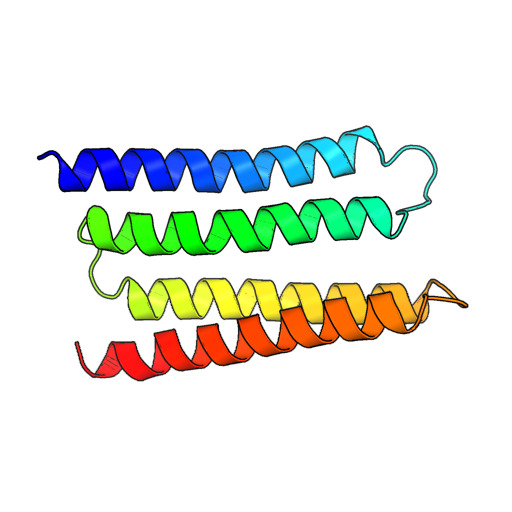 N . PHE A 1 115 ? -14.640 -0.817 -0.162 1.00 87.62 115 PHE A N 1
ATOM 897 C CA . PHE A 1 115 ? -15.333 -1.561 0.888 1.00 87.62 115 PHE A CA 1
ATOM 898 C C . PHE A 1 115 ? -15.133 -0.931 2.272 1.00 87.62 115 PHE A C 1
ATOM 900 O O . PHE A 1 115 ? -16.105 -0.699 2.991 1.00 87.62 115 PHE A O 1
ATOM 907 N N . LEU A 1 116 ? -13.890 -0.593 2.630 1.00 82.69 116 LEU A N 1
ATOM 908 C CA . LEU A 1 116 ? -13.555 0.084 3.887 1.00 82.69 116 LEU A CA 1
ATOM 909 C C . LEU A 1 116 ? -14.262 1.434 4.013 1.00 82.69 116 LEU A C 1
ATOM 911 O O . LEU A 1 116 ? -14.801 1.753 5.072 1.00 82.69 116 LEU A O 1
ATOM 915 N N . LYS A 1 117 ? -14.302 2.202 2.921 1.00 82.25 117 LYS A N 1
ATOM 916 C CA . LYS A 1 117 ? -14.973 3.500 2.881 1.00 82.25 117 LYS A CA 1
ATOM 917 C C . LYS A 1 117 ? -16.493 3.358 2.981 1.00 82.25 117 LYS A C 1
ATOM 919 O O . LYS A 1 117 ? -17.111 4.054 3.781 1.00 82.25 117 LYS A O 1
ATOM 924 N N . LYS A 1 118 ? -17.101 2.423 2.248 1.00 84.69 118 LYS A N 1
ATOM 925 C CA . LYS A 1 118 ? -18.550 2.170 2.277 1.00 84.69 118 LYS A CA 1
ATOM 926 C C . LYS A 1 118 ? -19.024 1.648 3.636 1.00 84.69 118 LYS A C 1
ATOM 928 O O . LYS A 1 118 ? -20.065 2.067 4.112 1.00 84.69 118 LYS A O 1
ATOM 933 N N . ASN A 1 119 ? -18.247 0.795 4.300 1.00 78.38 119 ASN A N 1
ATOM 934 C CA . ASN A 1 119 ? -18.598 0.278 5.629 1.00 78.38 119 ASN A CA 1
ATOM 935 C C . ASN A 1 119 ? -18.254 1.226 6.782 1.00 78.38 119 ASN A C 1
ATOM 937 O O . ASN A 1 119 ? -18.431 0.866 7.942 1.00 78.38 119 ASN A O 1
ATOM 941 N N . SER A 1 120 ? -17.738 2.417 6.484 1.00 71.44 120 SER A N 1
ATOM 942 C CA . SER A 1 120 ? -17.475 3.442 7.493 1.00 71.44 120 SER A CA 1
ATOM 943 C C . SER A 1 120 ? -18.682 4.337 7.773 1.00 71.44 120 SER A C 1
ATOM 945 O O . SER A 1 120 ? -18.681 5.036 8.773 1.00 71.44 120 SER A O 1
ATOM 947 N N . THR A 1 121 ? -19.711 4.305 6.918 1.00 60.19 121 THR A N 1
ATOM 948 C CA . THR A 1 121 ? -20.980 5.025 7.125 1.00 60.19 121 THR A CA 1
ATOM 949 C C . THR A 1 121 ? -21.961 4.273 8.030 1.00 60.19 121 THR A C 1
ATOM 951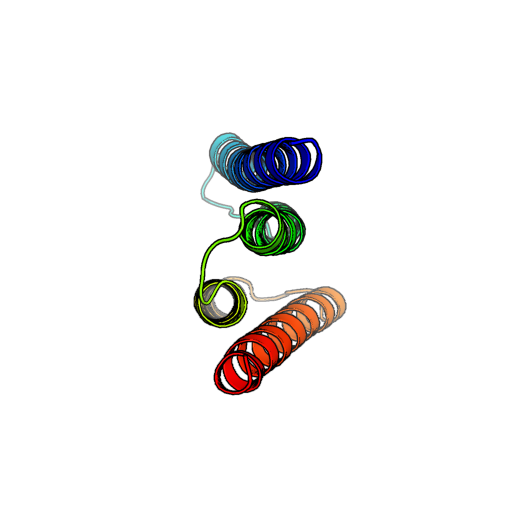 O O . THR A 1 121 ? -23.071 4.750 8.239 1.00 60.19 121 THR A O 1
ATOM 954 N N . LEU A 1 122 ? -21.586 3.079 8.506 1.00 56.03 122 LEU A N 1
ATOM 955 C CA . LEU A 1 122 ? -22.401 2.205 9.361 1.00 56.03 122 LEU A CA 1
ATOM 956 C C . LEU A 1 122 ? -21.886 2.131 10.815 1.00 56.03 122 LEU A C 1
ATOM 958 O O . LEU A 1 122 ? -22.526 1.477 11.635 1.00 56.03 122 LEU A O 1
ATOM 962 N N . ASP A 1 123 ? -20.748 2.772 11.110 1.00 53.03 123 ASP A N 1
ATOM 963 C CA . ASP A 1 123 ? -20.120 2.890 12.440 1.00 53.03 123 ASP A CA 1
ATOM 964 C C . ASP A 1 123 ? -20.327 4.308 13.001 1.00 53.03 123 ASP A C 1
ATOM 966 O O . ASP A 1 123 ? -20.453 4.438 14.240 1.00 53.03 123 ASP A O 1
#

Nearest PDB structures (foldseek):
  8fit-assembly2_C  TM=6.682E-01  e=1.881E+00  synthetic construct
  8a3k-assembly1_UNK  TM=5.131E-01  e=3.481E+00  synthetic construct

Solvent-accessible surface area (backbone atoms only — not comparable to full-atom values): 6280 Å² total; per-residue (Å²): 112,70,56,40,54,51,10,52,50,30,33,53,51,12,50,52,35,37,50,51,21,52,52,54,38,63,75,56,47,74,79,88,51,85,48,70,64,48,56,50,46,32,48,53,20,41,66,55,11,52,57,30,36,36,53,12,30,57,40,62,62,47,80,61,30,44,34,54,37,10,51,53,36,37,54,51,27,52,56,46,52,51,52,51,53,52,48,61,74,74,41,96,78,71,59,64,70,56,53,52,52,54,51,50,51,38,51,51,38,37,54,50,11,52,50,32,34,63,60,38,82,80,113

Radius of gyration: 16.15 Å; Cα contacts (8 Å, |Δi|>4): 115; chains: 1; bounding box: 44×21×52 Å

Sequence (123 aa):
MLKKYLGLFLLISGIFSILSGFIFMIQNIDKYKITIEYISVLINTLILGIPLIIYSMKFIGIKNWKSNGGTIILIIGGLYLICLLLTLLCIKDIPENLLLTQGGITLVLLIYGIFLKKNSTLD

Mean predicted aligned error: 7.41 Å

Foldseek 3Di:
DVLLVQLVVLLVQLVVLLVVLVVQQVVPPPDVDPDPVSVVSNVVSNVSSLVSNLSSCVSNVPQLSLQVSLVVLQVVLVVLVVVLVVCVVVDVDDPPVSNCVSVVVSVVSNVSSVVSNVCSVVD

Secondary structure (DSSP, 8-state):
-HHHHHHHHHHHHHHHHHHHHHHHHHHT-TTS---HHHHHHHHHHHHHHHHHHHHHHHHHT-TTHHHHHHHHHHHHHHHHHHHHHHHHHH-S---HHHHHHHHHHHHHHHHHHHHHHHTTTT-